Protein AF-A0A818ZR75-F1 (afdb_monomer_lite)

Secondary structure (DSSP, 8-state):
--GGGSS---HHHHHHHS--GGG-HHHHHHHHHS-------GGGTSTTTT-S-HHHHTSHHHHHHHHHHHHHHHHHTSS--TTTTTTTTEE-SSS-EEEEEETTTEEEEE---SSS----PPTT--HHHHHHHHSTTSTTTHHHHHHHHHHHHHHHHHHT-------SSTTS------

Radius of gyration: 19.5 Å; chains: 1; bounding box: 43×38×59 Å

Foldseek 3Di:
DDPVPPPPDPVVVVVVVPPPCVPDPVSVCCVVPPDDQDDDDCVLQPPPQQQDDPVVCVDPVNVVSVVVSQQVCCCPRVVHGPVCLVVQQFDDDQGTWHWDDDPDADIDIRDHCRRPRDHPRDPDDDPVVSLVCLACPHPVNVVVVVVVVVVVVVVCVVVVHDDAFDDPDNRDDDGDDD

Structure (mmCIF, N/CA/C/O backbone):
data_AF-A0A818ZR75-F1
#
_entry.id   AF-A0A818ZR75-F1
#
loop_
_atom_site.group_PDB
_atom_site.id
_atom_site.type_symbol
_atom_site.label_atom_id
_atom_site.label_alt_id
_atom_site.label_comp_id
_atom_site.label_asym_id
_atom_site.label_entity_id
_atom_site.label_seq_id
_atom_site.pdbx_PDB_ins_code
_atom_site.Cartn_x
_atom_site.Cartn_y
_atom_site.Cartn_z
_atom_site.occupancy
_atom_site.B_iso_or_equiv
_atom_site.auth_seq_id
_atom_site.auth_comp_id
_atom_site.auth_asym_id
_atom_site.auth_atom_id
_atom_site.pdbx_PDB_model_num
ATOM 1 N N . MET A 1 1 ? 25.429 -14.825 -33.022 1.00 47.22 1 MET A N 1
ATOM 2 C CA . MET A 1 1 ? 23.993 -14.940 -33.347 1.00 47.22 1 MET A CA 1
ATOM 3 C C . MET A 1 1 ? 23.488 -13.568 -33.772 1.00 47.22 1 MET A C 1
ATOM 5 O O . MET A 1 1 ? 23.881 -12.599 -33.122 1.00 47.22 1 MET A O 1
ATOM 9 N N . PRO A 1 2 ? 22.713 -13.460 -34.862 1.00 44.53 2 PRO A N 1
ATOM 10 C CA . PRO A 1 2 ? 22.079 -12.215 -35.293 1.00 44.53 2 PRO A CA 1
ATOM 11 C C . PRO A 1 2 ? 21.122 -11.690 -34.212 1.00 44.53 2 PRO A C 1
ATOM 13 O O . PRO A 1 2 ? 20.531 -12.472 -33.471 1.00 44.53 2 PRO A O 1
ATOM 16 N N . TRP A 1 3 ? 20.961 -10.366 -34.130 1.00 48.12 3 TRP A N 1
ATOM 17 C CA . TRP A 1 3 ? 20.116 -9.661 -33.148 1.00 48.12 3 TRP A CA 1
ATOM 18 C C . TRP A 1 3 ? 18.710 -10.278 -33.002 1.00 48.12 3 TRP A C 1
ATOM 20 O O . TRP A 1 3 ? 18.181 -10.366 -31.896 1.00 48.12 3 TRP A O 1
ATOM 30 N N . ASN A 1 4 ? 18.147 -10.767 -34.111 1.00 57.59 4 ASN A N 1
ATOM 31 C CA . ASN A 1 4 ? 16.760 -11.224 -34.226 1.00 57.59 4 ASN A CA 1
ATOM 32 C C . ASN A 1 4 ? 16.490 -12.588 -33.572 1.00 57.59 4 ASN A C 1
ATOM 34 O O . ASN A 1 4 ? 15.337 -12.914 -33.332 1.00 57.59 4 ASN A O 1
ATOM 38 N N . GLU A 1 5 ? 17.523 -13.380 -33.283 1.00 55.41 5 GLU A N 1
ATOM 39 C CA . GLU A 1 5 ? 17.366 -14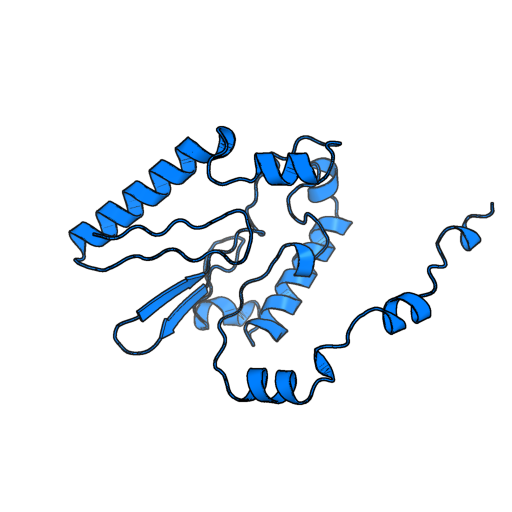.721 -32.694 1.00 55.41 5 GLU A CA 1
ATOM 40 C C . GLU A 1 5 ? 17.491 -14.715 -31.165 1.00 55.41 5 GLU A C 1
ATOM 42 O O . GLU A 1 5 ? 17.115 -15.676 -30.504 1.00 55.41 5 GLU A O 1
ATOM 47 N N . LYS A 1 6 ? 18.022 -13.636 -30.572 1.00 48.06 6 LYS A N 1
ATOM 48 C CA . LYS A 1 6 ? 18.367 -13.602 -29.140 1.00 48.06 6 LYS A CA 1
ATOM 49 C C . LYS A 1 6 ? 17.182 -13.264 -28.222 1.00 48.06 6 LYS A C 1
ATOM 51 O O . LYS A 1 6 ? 17.297 -13.433 -27.013 1.00 48.06 6 LYS A O 1
ATOM 56 N N . TRP A 1 7 ? 16.068 -12.790 -28.785 1.00 51.31 7 TRP A N 1
ATOM 57 C CA . TRP A 1 7 ? 14.927 -12.242 -28.033 1.00 51.31 7 TRP A CA 1
ATOM 58 C C . TRP A 1 7 ? 13.565 -12.809 -28.445 1.00 51.31 7 TRP A C 1
ATOM 60 O O . TRP A 1 7 ? 12.533 -12.297 -28.018 1.00 51.31 7 TRP A O 1
ATOM 70 N N . THR A 1 8 ? 13.523 -13.868 -29.254 1.00 48.56 8 THR A N 1
ATOM 71 C CA . THR A 1 8 ? 12.274 -14.594 -29.506 1.00 48.56 8 THR A CA 1
ATOM 72 C C . THR A 1 8 ? 12.016 -15.532 -28.333 1.00 48.56 8 THR A C 1
ATOM 74 O O . THR A 1 8 ? 12.339 -16.716 -28.383 1.00 48.56 8 THR A O 1
ATOM 77 N N . TYR A 1 9 ? 11.502 -14.980 -27.237 1.00 57.19 9 TYR A N 1
ATOM 78 C CA . TYR A 1 9 ? 10.927 -15.791 -26.175 1.00 57.19 9 TYR A CA 1
ATOM 79 C C . TYR A 1 9 ? 9.594 -16.351 -26.677 1.00 57.19 9 TYR A C 1
ATOM 81 O O . TYR A 1 9 ? 8.726 -15.591 -27.111 1.00 57.19 9 TYR A O 1
ATOM 89 N N . ASP A 1 10 ? 9.448 -17.675 -26.670 1.00 56.25 10 ASP A N 1
ATOM 90 C CA . ASP A 1 10 ? 8.188 -18.320 -27.022 1.00 56.25 10 ASP A CA 1
ATOM 91 C C . ASP A 1 10 ? 7.194 -18.152 -25.865 1.00 56.25 10 ASP A C 1
ATOM 93 O O . ASP A 1 10 ? 7.208 -18.885 -24.873 1.00 56.25 10 ASP A O 1
ATOM 97 N N . PHE A 1 11 ? 6.334 -17.141 -25.988 1.00 58.12 11 PHE A N 1
ATOM 98 C CA . PHE A 1 11 ? 5.298 -16.842 -25.003 1.00 58.12 11 PHE A CA 1
ATOM 99 C C . PHE A 1 11 ? 4.244 -17.952 -24.873 1.00 58.12 11 PHE A C 1
ATOM 101 O O . PHE A 1 11 ? 3.473 -17.934 -23.911 1.00 58.12 11 PHE A O 1
ATOM 108 N N . ASP A 1 12 ? 4.178 -18.917 -25.796 1.00 60.28 12 ASP A N 1
ATOM 109 C CA . ASP A 1 12 ? 3.227 -20.023 -25.683 1.00 60.28 12 ASP A CA 1
ATOM 110 C C . ASP A 1 12 ? 3.644 -21.032 -24.606 1.00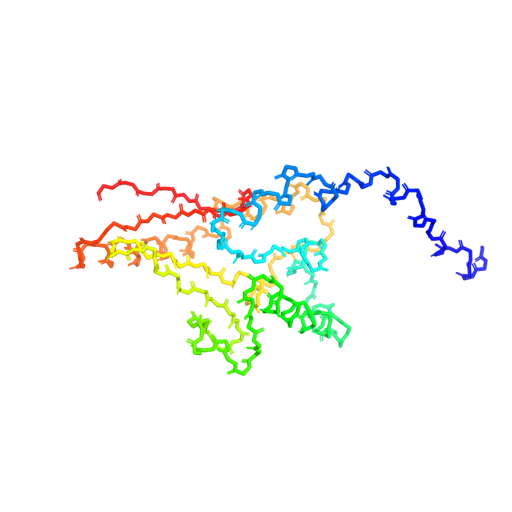 60.28 12 ASP A C 1
ATOM 112 O O . ASP A 1 12 ? 2.782 -21.665 -23.991 1.00 60.28 12 ASP A O 1
ATOM 116 N N . GLU A 1 13 ? 4.940 -21.170 -24.313 1.00 56.94 13 GLU A N 1
ATOM 117 C CA . GLU A 1 13 ? 5.414 -22.065 -23.253 1.00 56.94 13 GLU A CA 1
ATOM 118 C C . GLU A 1 13 ? 5.182 -21.478 -21.852 1.00 56.94 13 GLU A C 1
ATOM 120 O O . GLU A 1 13 ? 4.749 -22.189 -20.939 1.00 56.94 13 GLU A O 1
ATOM 125 N N . SER A 1 14 ? 5.394 -20.170 -21.680 1.00 51.66 14 SER A N 1
ATOM 126 C CA . SER A 1 14 ? 5.085 -19.462 -20.431 1.00 51.66 14 SER A CA 1
ATOM 127 C C . SER A 1 14 ? 3.582 -19.334 -20.197 1.00 51.66 14 SER A C 1
ATOM 129 O O . SER A 1 14 ? 3.134 -19.536 -19.069 1.00 51.66 14 SER A O 1
ATOM 131 N N . ARG A 1 15 ? 2.775 -19.125 -21.250 1.00 51.97 15 ARG A N 1
ATOM 132 C CA . ARG A 1 15 ? 1.305 -19.221 -21.169 1.00 51.97 15 ARG A CA 1
ATOM 133 C C . ARG A 1 15 ? 0.830 -20.595 -20.709 1.00 51.97 15 ARG A C 1
ATOM 135 O O . ARG A 1 15 ? -0.163 -20.688 -20.006 1.00 51.97 15 ARG A O 1
ATOM 142 N N . LYS A 1 16 ? 1.515 -21.680 -21.066 1.00 51.16 16 LYS A N 1
ATOM 143 C CA . LYS A 1 16 ? 1.128 -23.022 -20.595 1.00 51.16 16 LYS A CA 1
ATOM 144 C C . LYS A 1 16 ? 1.498 -23.281 -19.130 1.00 51.16 16 LYS A C 1
ATOM 146 O O . LYS A 1 16 ? 0.872 -24.136 -18.512 1.00 51.16 16 LYS A O 1
ATOM 151 N N . LYS A 1 17 ? 2.500 -22.578 -18.588 1.00 47.38 17 LYS A N 1
ATOM 152 C CA . LYS A 1 17 ? 2.975 -22.725 -17.197 1.00 47.38 17 LYS A CA 1
ATOM 153 C C . LYS A 1 17 ? 2.367 -21.726 -16.216 1.00 47.38 17 LYS A C 1
ATOM 155 O O . LYS A 1 17 ? 2.349 -22.013 -15.024 1.00 47.38 17 LYS A O 1
ATOM 160 N N . ALA A 1 18 ? 1.877 -20.582 -16.685 1.00 49.38 18 ALA A N 1
ATOM 161 C CA . ALA A 1 18 ? 1.106 -19.678 -15.848 1.00 49.38 18 ALA A CA 1
ATOM 162 C C . ALA A 1 18 ? -0.217 -20.369 -15.494 1.00 49.38 18 ALA A C 1
ATOM 164 O O . ALA A 1 18 ? -1.043 -20.626 -16.367 1.00 49.38 18 ALA A O 1
ATOM 165 N N . GLU A 1 19 ? -0.437 -20.710 -14.228 1.00 52.84 19 GLU A N 1
ATOM 166 C CA . GLU A 1 19 ? -1.782 -21.051 -13.776 1.00 52.84 19 GLU A CA 1
ATOM 167 C C . GLU A 1 19 ? -2.654 -19.805 -13.960 1.00 52.84 19 GLU A C 1
ATOM 169 O O . GLU A 1 19 ? -2.458 -18.792 -13.293 1.00 52.84 19 GLU A O 1
ATOM 174 N N . HIS A 1 20 ? -3.582 -19.853 -14.918 1.00 64.69 20 HIS A N 1
ATOM 175 C CA . HIS A 1 20 ? -4.461 -18.727 -15.223 1.00 64.69 20 HIS A CA 1
ATOM 176 C C . HIS A 1 20 ? -5.534 -18.633 -14.136 1.00 64.69 20 HIS A C 1
ATOM 178 O O . HIS A 1 20 ? -6.633 -19.195 -14.247 1.00 64.69 20 HIS A O 1
ATOM 184 N N . TRP A 1 21 ? -5.172 -17.985 -13.034 1.00 60.09 21 TRP A N 1
ATOM 185 C CA . TRP A 1 21 ? -6.016 -17.752 -11.869 1.00 60.09 21 TRP A CA 1
ATOM 186 C C . TRP A 1 21 ? -7.346 -17.081 -12.253 1.00 60.09 21 TRP A C 1
ATOM 188 O O . TRP A 1 21 ? -8.380 -17.363 -11.650 1.00 60.09 21 TRP A O 1
ATOM 198 N N . GLU A 1 22 ? -7.354 -16.272 -13.311 1.00 64.19 22 GLU A N 1
ATOM 199 C CA . GLU A 1 22 ? -8.511 -15.558 -13.842 1.00 64.19 22 GLU A CA 1
ATOM 200 C C . GLU A 1 22 ? -9.576 -16.479 -14.461 1.00 64.19 22 GLU A C 1
ATOM 202 O O . GLU A 1 22 ? -10.761 -16.133 -14.481 1.00 64.19 22 GLU A O 1
ATOM 207 N N . TYR A 1 23 ? -9.190 -17.672 -14.931 1.00 69.88 23 TYR A N 1
ATOM 208 C CA . TYR A 1 23 ? -10.121 -18.655 -15.497 1.00 69.88 23 TYR A CA 1
ATOM 209 C C . TYR A 1 23 ? -10.672 -19.628 -14.454 1.00 69.88 23 TYR A C 1
ATOM 211 O O . TYR A 1 23 ? -11.562 -20.427 -14.762 1.00 69.88 23 TYR A O 1
ATOM 219 N N . ARG A 1 24 ? -10.194 -19.557 -13.207 1.00 79.12 24 ARG A N 1
ATOM 220 C CA . ARG A 1 24 ? -10.691 -20.401 -12.120 1.00 79.12 24 ARG A CA 1
ATOM 221 C C . ARG A 1 24 ? -12.060 -19.890 -11.659 1.00 79.12 24 ARG A C 1
ATOM 223 O O . ARG A 1 24 ? -12.171 -18.745 -11.204 1.00 79.12 24 ARG A O 1
ATOM 230 N N . PRO A 1 25 ? -13.126 -20.709 -11.735 1.00 86.12 25 PRO A N 1
ATOM 231 C CA . PRO A 1 25 ? -14.460 -20.281 -11.322 1.00 86.12 25 PRO A CA 1
ATOM 232 C C . PRO A 1 25 ? -14.515 -19.897 -9.836 1.00 86.12 25 PRO A C 1
ATOM 234 O O . PRO A 1 25 ? -15.318 -19.044 -9.455 1.00 86.12 25 PRO A O 1
ATOM 237 N N . GLU A 1 26 ? -13.648 -20.479 -9.003 1.00 86.06 26 GLU A N 1
ATOM 238 C CA . GLU A 1 26 ? -13.511 -20.140 -7.587 1.00 86.06 26 GLU A CA 1
ATOM 239 C C . GLU A 1 26 ? -12.978 -18.718 -7.395 1.00 86.06 26 GLU A C 1
ATOM 241 O O . GLU A 1 26 ? -13.557 -17.959 -6.619 1.00 86.06 26 GLU A O 1
ATOM 246 N N . MET A 1 27 ? -11.941 -18.330 -8.146 1.00 81.06 27 MET A N 1
ATOM 247 C CA . MET A 1 27 ? -11.350 -16.988 -8.075 1.00 81.06 27 MET A CA 1
ATOM 248 C C . MET A 1 27 ? -12.318 -15.926 -8.580 1.00 81.06 27 MET A C 1
ATOM 250 O O . MET A 1 27 ? -12.519 -14.909 -7.920 1.00 81.06 27 MET A O 1
ATOM 254 N N . LYS A 1 28 ? -13.003 -16.193 -9.699 1.00 83.12 28 LYS A N 1
ATOM 255 C CA . LYS A 1 28 ? -14.048 -15.298 -10.212 1.00 83.12 28 LYS A CA 1
ATOM 256 C C . LYS A 1 28 ? -15.169 -15.095 -9.194 1.00 83.12 28 LYS A C 1
ATOM 258 O O . LYS A 1 28 ? -15.647 -13.976 -9.019 1.00 83.12 28 LYS A O 1
ATOM 263 N N . ARG A 1 29 ? -15.597 -16.169 -8.521 1.00 86.06 29 ARG A N 1
ATOM 264 C CA . ARG A 1 29 ? -16.607 -16.081 -7.461 1.00 86.06 29 ARG A CA 1
ATOM 265 C C . ARG A 1 29 ? -16.085 -15.259 -6.287 1.00 86.06 29 ARG A C 1
ATOM 267 O O . ARG A 1 29 ? -16.802 -14.368 -5.855 1.00 86.06 29 ARG A O 1
ATOM 274 N N . ALA A 1 30 ? -14.869 -15.530 -5.815 1.00 84.69 30 ALA A N 1
ATOM 275 C CA . ALA A 1 30 ? -14.256 -14.825 -4.693 1.00 84.69 30 ALA A CA 1
ATOM 276 C C . ALA A 1 30 ? -14.118 -13.321 -4.968 1.00 84.69 30 ALA A C 1
ATOM 278 O O . ALA A 1 30 ? -14.632 -12.523 -4.194 1.00 84.69 30 ALA A O 1
ATOM 279 N N . LEU A 1 31 ? -13.524 -12.925 -6.096 1.00 82.62 31 LEU A N 1
ATOM 280 C CA . LEU A 1 31 ? -13.373 -11.512 -6.459 1.00 82.62 31 LEU A CA 1
ATOM 281 C C . LEU A 1 31 ? -14.709 -10.788 -6.671 1.00 82.62 31 LEU A C 1
ATOM 283 O O . LEU A 1 31 ? -14.801 -9.586 -6.449 1.00 82.62 31 LEU A O 1
ATOM 287 N N . GLY A 1 32 ? -15.743 -11.504 -7.121 1.00 85.06 32 GLY A N 1
ATOM 288 C CA . GLY A 1 32 ? -17.072 -10.931 -7.329 1.00 85.06 32 GLY A CA 1
ATOM 289 C C . GLY A 1 32 ? -17.927 -10.835 -6.062 1.00 85.06 32 GLY A C 1
ATOM 290 O O . GLY A 1 32 ? -18.910 -10.096 -6.063 1.00 85.06 32 GLY A O 1
ATOM 291 N N . SER A 1 33 ? -17.604 -11.588 -5.004 1.00 89.31 33 SER A N 1
ATOM 292 C CA . SER A 1 33 ? -18.427 -11.668 -3.788 1.00 89.31 33 SER A CA 1
ATOM 293 C C . SER A 1 33 ? -17.739 -11.180 -2.515 1.00 89.31 33 SER A C 1
ATOM 295 O O . SER A 1 33 ? -18.430 -10.833 -1.557 1.00 89.31 33 SER A O 1
ATOM 297 N N . ILE A 1 34 ? -16.407 -11.149 -2.482 1.00 86.19 34 ILE A N 1
ATOM 298 C CA . ILE A 1 34 ? -15.622 -10.735 -1.321 1.00 86.19 34 ILE A CA 1
ATOM 299 C C . ILE A 1 34 ? -15.125 -9.307 -1.566 1.00 86.19 34 ILE A C 1
ATOM 301 O O . ILE A 1 34 ? -14.384 -9.082 -2.522 1.00 86.19 34 ILE A O 1
ATOM 305 N N . PRO A 1 35 ? -15.495 -8.328 -0.721 1.00 83.12 35 PRO A N 1
ATOM 306 C CA . PRO A 1 35 ? -14.948 -6.985 -0.838 1.00 83.12 35 PRO A CA 1
ATOM 307 C C . PRO A 1 35 ? -13.440 -7.014 -0.567 1.00 83.12 35 PRO A C 1
ATOM 309 O O . PRO A 1 35 ? -13.000 -7.479 0.485 1.00 83.12 35 PRO A O 1
ATOM 312 N N . SER A 1 36 ? -12.658 -6.491 -1.507 1.00 82.88 36 SER A N 1
ATOM 313 C CA . SER A 1 36 ? -11.199 -6.429 -1.429 1.00 82.88 36 SER A CA 1
ATOM 314 C C . SER A 1 36 ? -10.708 -4.986 -1.407 1.00 82.88 36 SER A C 1
ATOM 316 O O . SER A 1 36 ? -11.211 -4.135 -2.142 1.00 82.88 36 SER A O 1
ATOM 318 N N . ILE A 1 37 ? -9.680 -4.726 -0.604 1.00 83.38 37 ILE A N 1
ATOM 319 C CA . ILE A 1 37 ? -8.865 -3.516 -0.695 1.00 83.38 37 ILE A CA 1
ATOM 320 C C . ILE A 1 37 ? -7.529 -3.949 -1.280 1.00 83.38 37 ILE A C 1
ATOM 322 O O . ILE A 1 37 ? -6.853 -4.789 -0.694 1.00 83.38 37 ILE A O 1
ATOM 326 N N . MET A 1 38 ? -7.190 -3.392 -2.437 1.00 84.00 38 MET A N 1
ATOM 327 C CA . MET A 1 38 ? -5.955 -3.709 -3.143 1.00 84.00 38 MET A CA 1
ATOM 328 C C . MET A 1 38 ? -4.893 -2.647 -2.856 1.00 84.00 38 MET A C 1
ATOM 330 O O . MET A 1 38 ? -5.213 -1.471 -2.674 1.00 84.00 38 MET A O 1
ATOM 334 N N . MET A 1 39 ? -3.639 -3.070 -2.843 1.00 80.25 39 MET A N 1
ATOM 335 C CA . MET A 1 39 ? -2.453 -2.224 -2.915 1.00 80.25 39 MET A CA 1
ATOM 336 C C . MET A 1 39 ? -1.520 -2.848 -3.945 1.00 80.25 39 MET A C 1
ATOM 338 O O . MET A 1 39 ? -1.605 -4.054 -4.168 1.00 80.25 39 MET A O 1
ATOM 342 N N . TRP A 1 40 ? -0.676 -2.035 -4.574 1.00 79.25 40 TRP A N 1
ATOM 343 C CA . TRP A 1 40 ? 0.251 -2.563 -5.564 1.00 79.25 40 TRP A CA 1
ATOM 344 C C . TRP A 1 40 ? 1.513 -3.146 -4.939 1.00 79.25 40 TRP A C 1
ATOM 346 O O . TRP A 1 40 ? 1.981 -2.686 -3.894 1.00 79.25 40 TRP A O 1
ATOM 356 N N . ASP A 1 41 ? 2.036 -4.140 -5.627 1.00 77.62 41 ASP A N 1
ATOM 357 C CA . ASP A 1 41 ? 3.289 -4.824 -5.366 1.00 77.62 41 ASP A CA 1
ATOM 358 C C . ASP A 1 41 ? 4.326 -4.423 -6.428 1.00 77.62 41 ASP A C 1
ATOM 360 O O . ASP A 1 41 ? 3.969 -3.886 -7.480 1.00 77.62 41 ASP A O 1
ATOM 364 N N . ASP A 1 42 ? 5.620 -4.616 -6.182 1.00 71.56 42 ASP A N 1
ATOM 365 C CA . ASP A 1 42 ? 6.637 -4.325 -7.204 1.00 71.56 42 ASP A CA 1
ATOM 366 C C . ASP A 1 42 ? 6.463 -5.254 -8.408 1.00 71.56 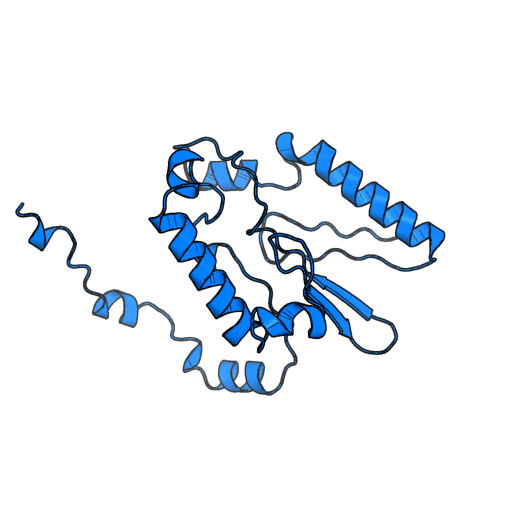42 ASP A C 1
ATOM 368 O O . ASP A 1 42 ? 6.517 -4.796 -9.555 1.00 71.56 42 ASP A O 1
ATOM 372 N N . HIS A 1 43 ? 6.102 -6.517 -8.163 1.00 77.06 43 HIS A N 1
ATOM 373 C CA . HIS A 1 43 ? 5.793 -7.483 -9.210 1.00 77.06 43 HIS A CA 1
ATOM 374 C C . HIS A 1 43 ? 4.549 -7.120 -10.047 1.00 77.06 43 HIS A C 1
ATOM 376 O O . HIS A 1 43 ? 4.396 -7.660 -11.145 1.00 77.06 43 HIS A O 1
ATOM 382 N N . ASP A 1 44 ? 3.701 -6.173 -9.615 1.00 75.88 44 ASP A N 1
ATOM 383 C CA . ASP A 1 44 ? 2.631 -5.615 -10.464 1.00 75.88 44 ASP A CA 1
ATOM 384 C C . ASP A 1 44 ? 3.179 -4.708 -11.586 1.00 75.88 44 ASP A C 1
ATOM 386 O O . ASP A 1 44 ? 2.471 -4.407 -12.552 1.00 75.88 44 ASP A O 1
ATOM 390 N N . ILE A 1 45 ? 4.424 -4.239 -11.458 1.00 80.12 45 ILE A N 1
ATOM 391 C CA . ILE A 1 45 ? 5.097 -3.342 -12.404 1.00 80.12 45 ILE A CA 1
ATOM 392 C C . ILE A 1 45 ? 6.182 -4.117 -13.162 1.00 80.12 45 ILE A C 1
ATOM 394 O O . ILE A 1 45 ? 6.109 -4.270 -14.384 1.00 80.12 45 ILE A O 1
ATOM 398 N N . PHE A 1 46 ? 7.197 -4.578 -12.432 1.00 75.75 46 PHE A N 1
ATOM 399 C CA . PHE A 1 46 ? 8.282 -5.464 -12.846 1.00 75.75 46 PHE A CA 1
ATOM 400 C C . PHE A 1 46 ? 9.073 -5.863 -11.594 1.00 75.75 46 PHE A C 1
ATOM 402 O O . PHE A 1 46 ? 9.129 -5.113 -10.629 1.00 75.75 46 PHE A O 1
ATOM 409 N N . ASP A 1 47 ? 9.709 -7.029 -11.630 1.00 71.50 47 ASP A N 1
ATOM 410 C CA . ASP A 1 47 ? 10.491 -7.554 -10.505 1.00 71.50 47 ASP A CA 1
ATOM 411 C C . ASP A 1 47 ? 11.489 -6.514 -9.954 1.00 71.50 47 ASP A C 1
ATOM 413 O O . ASP A 1 47 ? 12.228 -5.884 -10.729 1.00 71.50 47 ASP A O 1
ATOM 417 N N . SER A 1 48 ? 11.466 -6.307 -8.634 1.00 69.06 48 SER A N 1
ATOM 418 C CA . SER A 1 48 ? 12.296 -5.338 -7.909 1.00 69.06 48 SER A CA 1
ATOM 419 C C . SER A 1 48 ? 12.066 -3.872 -8.323 1.00 69.06 48 SER A C 1
ATOM 421 O O . SER A 1 48 ? 12.993 -3.051 -8.347 1.00 69.06 48 SER A O 1
ATOM 423 N N . ALA A 1 49 ? 10.840 -3.509 -8.723 1.00 67.31 49 ALA A N 1
ATOM 424 C CA . ALA A 1 49 ? 10.464 -2.136 -9.061 1.00 67.31 49 ALA A CA 1
ATOM 425 C C . ALA A 1 49 ? 10.649 -1.166 -7.884 1.00 67.31 49 ALA A C 1
ATOM 427 O O . ALA A 1 49 ? 9.777 -1.006 -7.043 1.00 67.31 49 ALA A O 1
ATOM 428 N N . GLY A 1 50 ? 11.783 -0.463 -7.893 1.00 66.62 50 GLY A N 1
ATOM 429 C CA . GLY A 1 50 ? 12.206 0.442 -6.815 1.00 66.62 50 GLY A CA 1
ATOM 430 C C . GLY A 1 50 ? 13.688 0.264 -6.487 1.00 66.62 50 GLY A C 1
ATOM 431 O O . GLY A 1 50 ? 14.403 1.242 -6.277 1.00 66.62 50 GLY A O 1
ATOM 432 N N . SER A 1 51 ? 14.187 -0.962 -6.651 1.00 68.25 51 SER A N 1
ATOM 433 C CA . SER A 1 51 ? 15.551 -1.401 -6.337 1.00 68.25 51 SER A CA 1
ATOM 434 C C . SER A 1 51 ? 16.551 -1.212 -7.490 1.00 68.25 51 SER A C 1
ATOM 436 O O . SER A 1 51 ? 17.649 -1.770 -7.475 1.00 68.25 51 SER A O 1
ATOM 438 N N . TYR A 1 52 ? 16.224 -0.421 -8.515 1.00 70.25 52 TYR A N 1
ATOM 439 C CA . TYR A 1 52 ? 17.120 -0.148 -9.650 1.00 70.25 52 TYR A CA 1
ATOM 440 C C . TYR A 1 52 ? 17.921 1.142 -9.471 1.00 70.25 52 TYR A C 1
ATOM 442 O O . TYR A 1 52 ? 17.488 2.068 -8.794 1.00 70.25 52 TYR A O 1
ATOM 450 N N . SER A 1 53 ? 19.073 1.245 -10.148 1.00 71.25 53 SER A N 1
ATOM 451 C CA . SER A 1 53 ? 19.998 2.371 -9.951 1.00 71.25 53 SER A CA 1
ATOM 452 C C . SER A 1 53 ? 19.355 3.698 -10.269 1.00 71.25 53 SER A C 1
ATOM 454 O O . SER A 1 53 ? 18.505 3.740 -11.159 1.00 71.25 53 SER A O 1
ATOM 456 N N . PRO A 1 54 ? 19.776 4.803 -9.622 1.00 74.56 54 PRO A N 1
ATOM 457 C CA . PRO A 1 54 ? 19.173 6.098 -9.901 1.00 74.56 54 PRO A CA 1
ATOM 458 C C . PRO A 1 54 ? 19.244 6.428 -11.393 1.00 74.56 54 PRO A C 1
ATOM 460 O O . PRO A 1 54 ? 18.304 6.985 -11.940 1.00 74.56 54 PRO A O 1
ATOM 463 N N . LEU A 1 55 ? 20.308 5.997 -12.082 1.00 77.56 55 LEU A N 1
ATOM 464 C CA . LEU A 1 55 ? 20.444 6.147 -13.529 1.00 77.56 55 LEU A CA 1
ATOM 465 C C . LEU A 1 55 ? 19.344 5.407 -14.308 1.00 77.56 55 LEU A C 1
ATOM 467 O O . LEU A 1 55 ? 18.766 5.969 -15.238 1.00 77.56 55 LEU A O 1
ATOM 471 N N . LEU A 1 56 ? 1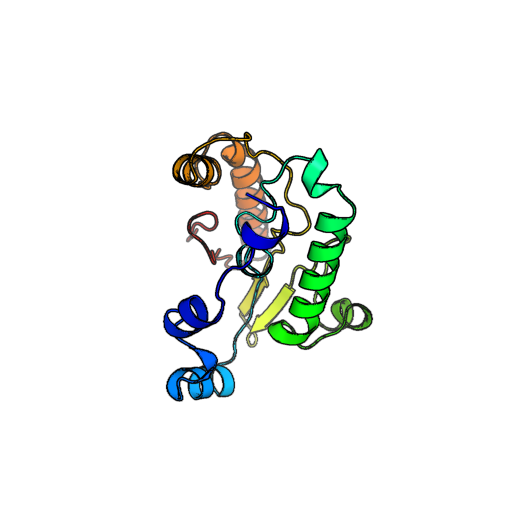9.058 4.155 -13.944 1.00 76.75 56 LEU A N 1
ATOM 472 C CA . LEU A 1 56 ? 18.038 3.352 -14.611 1.00 76.75 56 LEU A CA 1
ATOM 473 C C . LEU A 1 56 ? 16.632 3.813 -14.208 1.00 76.75 56 LEU A C 1
ATOM 475 O O . LEU A 1 56 ? 15.820 4.096 -15.086 1.00 76.75 56 LEU A O 1
ATOM 479 N N . HIS A 1 57 ? 16.374 3.992 -12.914 1.00 77.12 57 HIS A N 1
ATOM 480 C CA . HIS A 1 57 ? 15.103 4.466 -12.368 1.00 77.12 57 HIS A CA 1
ATOM 481 C C . HIS A 1 57 ? 14.723 5.853 -12.918 1.00 77.12 57 HIS A C 1
ATOM 483 O O . HIS A 1 57 ? 13.564 6.114 -13.230 1.00 77.12 57 HIS A O 1
ATOM 489 N N . GLN A 1 58 ? 15.699 6.747 -13.120 1.00 80.69 58 GLN A N 1
ATOM 490 C CA . GLN A 1 58 ? 15.450 8.075 -13.689 1.00 80.69 58 GLN A CA 1
ATOM 491 C C . GLN A 1 58 ? 15.377 8.099 -15.219 1.00 80.69 58 GLN A C 1
ATOM 493 O O . GLN A 1 58 ? 15.066 9.160 -15.781 1.00 80.69 58 GLN A O 1
ATOM 498 N N . SER A 1 59 ? 15.645 6.976 -15.889 1.00 87.12 59 SER A N 1
ATOM 499 C CA . SER A 1 59 ? 15.576 6.892 -17.344 1.00 87.12 59 SER A CA 1
ATOM 500 C C . SER A 1 59 ? 14.146 7.147 -17.851 1.00 87.12 59 SER A C 1
ATOM 502 O O . SER A 1 59 ? 13.172 6.826 -17.162 1.00 87.12 59 SER A O 1
ATOM 504 N N . PRO A 1 60 ? 13.982 7.697 -19.069 1.00 89.94 60 PRO A N 1
ATOM 505 C CA . PRO A 1 60 ? 12.656 7.951 -19.636 1.00 89.94 60 PRO A CA 1
ATOM 506 C C . PRO A 1 60 ? 11.785 6.693 -19.752 1.00 89.94 60 PRO A C 1
ATOM 508 O O . PRO A 1 60 ? 10.571 6.771 -19.598 1.00 89.94 60 PRO A O 1
ATOM 511 N N . ILE A 1 61 ? 12.407 5.534 -19.999 1.00 87.69 61 ILE A N 1
ATOM 512 C CA . ILE A 1 61 ? 11.705 4.255 -20.150 1.00 87.69 61 ILE A CA 1
ATOM 513 C C . ILE A 1 61 ? 11.109 3.814 -18.811 1.00 87.69 61 ILE A C 1
ATOM 515 O O . ILE A 1 61 ? 9.915 3.535 -18.743 1.00 87.69 61 ILE A O 1
ATOM 519 N N . MET A 1 62 ? 11.914 3.802 -17.744 1.00 84.50 62 MET A N 1
ATOM 520 C CA . MET A 1 62 ? 11.458 3.350 -16.423 1.00 84.50 62 MET A CA 1
ATOM 521 C C . MET A 1 62 ? 10.392 4.279 -15.847 1.00 84.50 62 MET A C 1
ATOM 523 O O . MET A 1 62 ? 9.364 3.808 -15.367 1.00 84.50 62 MET A O 1
ATOM 527 N N . LYS A 1 63 ? 10.574 5.598 -15.988 1.00 84.81 63 LYS A N 1
ATOM 528 C CA . LYS A 1 63 ? 9.549 6.582 -15.609 1.00 84.81 63 LYS A CA 1
ATOM 529 C C . LYS A 1 63 ? 8.239 6.362 -16.361 1.00 84.81 63 LYS A C 1
ATOM 531 O O . LYS A 1 63 ? 7.183 6.330 -15.740 1.00 84.81 63 LYS A O 1
ATOM 536 N N . GLY A 1 64 ? 8.308 6.161 -17.679 1.00 88.81 64 GLY A N 1
ATOM 537 C CA . GLY A 1 64 ? 7.124 5.902 -18.498 1.00 88.81 64 GLY A CA 1
ATOM 538 C C . GLY A 1 64 ? 6.384 4.626 -18.085 1.00 88.81 64 GLY A C 1
ATOM 539 O O . GLY A 1 64 ? 5.159 4.638 -17.983 1.00 88.81 64 GLY A O 1
ATOM 540 N N . LEU A 1 65 ? 7.113 3.543 -17.794 1.00 87.81 65 LEU A N 1
ATOM 541 C CA . LEU A 1 65 ? 6.530 2.300 -17.277 1.00 87.81 65 LEU A CA 1
ATOM 542 C C . LEU A 1 65 ? 5.828 2.524 -15.936 1.00 87.81 65 LEU A C 1
ATOM 544 O O . LEU A 1 65 ? 4.678 2.119 -15.775 1.00 87.81 65 LEU A O 1
ATOM 548 N N . PHE A 1 66 ? 6.484 3.218 -15.008 1.00 85.50 66 PHE A N 1
ATOM 549 C CA . PHE A 1 66 ? 5.938 3.495 -13.683 1.00 85.50 66 PHE A CA 1
ATOM 550 C C . PHE A 1 66 ? 4.673 4.365 -13.745 1.00 85.50 66 PHE A C 1
ATOM 552 O O . PHE A 1 66 ? 3.673 4.080 -13.085 1.00 85.50 66 PHE A O 1
ATOM 559 N N . GLU A 1 67 ? 4.665 5.391 -14.600 1.00 87.06 67 GLU A N 1
ATOM 560 C CA . GLU A 1 67 ? 3.476 6.209 -14.858 1.00 87.06 67 GLU A CA 1
ATOM 561 C C . GLU A 1 67 ? 2.316 5.385 -15.432 1.00 87.06 67 GLU A C 1
ATOM 563 O O . GLU A 1 67 ? 1.157 5.610 -15.072 1.00 87.06 67 GLU A O 1
ATOM 568 N N . MET A 1 68 ? 2.591 4.432 -16.330 1.00 90.12 68 MET A N 1
ATOM 569 C CA . MET A 1 68 ? 1.548 3.557 -16.875 1.00 90.12 68 MET A CA 1
ATOM 570 C C . MET A 1 68 ? 1.028 2.576 -15.833 1.00 90.12 68 MET A C 1
ATOM 572 O O . MET A 1 68 ? -0.188 2.418 -15.715 1.00 90.12 68 MET A O 1
ATOM 576 N N . ALA A 1 69 ? 1.913 1.973 -15.042 1.00 89.25 69 ALA A N 1
ATOM 577 C CA . ALA A 1 69 ? 1.527 1.075 -13.965 1.00 89.25 69 ALA A CA 1
ATOM 578 C C . ALA A 1 69 ? 0.633 1.779 -12.939 1.00 89.25 69 ALA A C 1
ATOM 580 O O . ALA A 1 69 ? -0.412 1.244 -12.575 1.00 89.25 69 ALA A O 1
ATOM 581 N N . GLN A 1 70 ? 0.946 3.026 -12.567 1.00 87.38 70 GLN A N 1
ATOM 582 C CA . GLN A 1 70 ? 0.069 3.835 -11.716 1.00 87.38 70 GLN A CA 1
ATOM 583 C C . GLN A 1 70 ? -1.327 4.021 -12.322 1.00 87.38 70 GLN A C 1
ATOM 585 O O . GLN A 1 70 ? -2.330 3.856 -11.628 1.00 87.38 70 GLN A O 1
ATOM 590 N N . LYS A 1 71 ? -1.428 4.328 -13.621 1.00 90.25 71 LYS A N 1
ATOM 591 C CA . LYS A 1 71 ? -2.733 4.485 -14.292 1.00 90.25 71 LYS A CA 1
ATOM 592 C C . LYS A 1 71 ? -3.523 3.175 -14.321 1.00 90.25 71 LYS A C 1
ATOM 594 O O . LYS A 1 71 ? -4.720 3.187 -14.043 1.00 90.25 71 LYS A O 1
ATOM 599 N N . ILE A 1 72 ? -2.862 2.059 -14.625 1.00 91.06 72 ILE A N 1
ATOM 600 C CA . ILE A 1 72 ? -3.463 0.717 -14.647 1.00 91.06 72 ILE A CA 1
ATOM 601 C C . ILE A 1 72 ? -3.932 0.327 -13.242 1.00 91.06 72 ILE A C 1
ATOM 603 O O . ILE A 1 72 ? -5.073 -0.102 -13.083 1.00 91.06 72 ILE A O 1
ATOM 607 N N . ARG A 1 73 ? -3.118 0.558 -12.207 1.00 89.75 73 ARG A N 1
ATOM 608 C CA . ARG A 1 73 ? -3.489 0.353 -10.801 1.00 89.75 73 ARG A CA 1
ATOM 609 C C . ARG A 1 73 ? -4.742 1.143 -10.438 1.00 89.75 73 ARG A C 1
ATOM 611 O O . ARG A 1 73 ? -5.697 0.577 -9.907 1.00 89.75 73 ARG A O 1
ATOM 618 N N . LEU A 1 74 ? -4.761 2.446 -10.725 1.00 91.12 74 LEU A N 1
ATOM 619 C CA . LEU A 1 74 ? -5.923 3.284 -10.427 1.00 91.12 74 LEU A CA 1
ATOM 620 C C . LEU A 1 74 ? -7.180 2.745 -11.116 1.00 91.12 74 LEU A C 1
ATOM 622 O O . LEU A 1 74 ? -8.222 2.651 -10.471 1.00 91.12 74 LEU A O 1
ATOM 626 N N . LEU A 1 75 ? -7.067 2.317 -12.374 1.00 92.50 75 LEU A N 1
ATOM 627 C CA . LEU A 1 75 ? -8.194 1.804 -13.144 1.00 92.50 75 LEU A CA 1
ATOM 628 C C . LEU A 1 75 ? -8.695 0.441 -12.648 1.00 92.50 75 LEU A C 1
ATOM 630 O O . LEU A 1 75 ? -9.890 0.287 -12.414 1.00 92.50 75 LEU A O 1
ATOM 634 N N . PHE A 1 76 ? -7.813 -0.547 -12.499 1.00 88.19 76 PHE A N 1
ATOM 635 C CA . PHE A 1 76 ? -8.214 -1.939 -12.271 1.00 88.19 76 PHE A CA 1
ATOM 636 C C . PHE A 1 76 ? -8.256 -2.334 -10.796 1.00 88.19 76 PHE A C 1
ATOM 638 O O . PHE A 1 76 ? -9.130 -3.098 -10.397 1.00 88.19 76 PHE A O 1
ATOM 645 N N . GLN A 1 77 ? -7.346 -1.815 -9.970 1.00 87.19 77 GLN A N 1
ATOM 646 C CA . GLN A 1 77 ? -7.319 -2.136 -8.541 1.00 87.19 77 GLN A CA 1
ATOM 647 C C . GLN A 1 77 ? -8.224 -1.190 -7.739 1.00 87.19 77 GLN A C 1
ATOM 649 O O . GLN A 1 77 ? -8.958 -1.625 -6.852 1.00 87.19 77 GLN A O 1
ATOM 654 N N . HIS A 1 78 ? -8.216 0.106 -8.069 1.00 89.25 78 HIS A N 1
ATOM 655 C CA . HIS A 1 78 ? -8.959 1.129 -7.321 1.00 89.25 78 HIS A CA 1
ATOM 656 C C . HIS A 1 78 ? -10.217 1.652 -8.026 1.00 89.25 78 HIS A C 1
ATOM 658 O O . HIS A 1 78 ? -10.945 2.446 -7.428 1.00 89.25 78 HIS A O 1
ATOM 664 N N . HIS A 1 79 ? -10.501 1.207 -9.255 1.00 90.88 79 HIS A N 1
ATOM 665 C CA . HIS A 1 79 ? -11.690 1.599 -10.020 1.00 90.88 79 HIS A CA 1
ATOM 666 C C . HIS A 1 79 ? -11.882 3.126 -10.095 1.00 90.88 79 HIS A C 1
ATOM 668 O O . HIS A 1 79 ? -12.984 3.657 -9.949 1.00 90.88 79 HIS A O 1
ATOM 674 N N . THR A 1 80 ? -10.779 3.848 -10.298 1.00 93.00 80 THR A N 1
ATOM 675 C CA . THR A 1 80 ? -10.714 5.309 -10.341 1.00 93.00 80 THR A CA 1
ATOM 676 C C . THR A 1 80 ? -9.845 5.805 -11.496 1.00 93.00 80 THR A C 1
ATOM 678 O O . THR A 1 80 ? -9.236 5.030 -12.230 1.00 93.00 80 THR A O 1
ATOM 681 N N . THR A 1 81 ? -9.784 7.123 -11.660 1.00 93.44 81 THR A N 1
ATOM 682 C CA . THR A 1 81 ? -8.871 7.805 -12.579 1.00 93.44 81 THR A CA 1
ATOM 683 C C . THR A 1 81 ? -7.944 8.739 -11.797 1.00 93.44 81 THR A C 1
ATOM 685 O O . THR A 1 81 ? -8.264 9.082 -10.653 1.00 93.44 81 THR A O 1
ATOM 688 N N . PRO A 1 82 ? -6.811 9.180 -12.376 1.00 90.62 82 PRO A N 1
ATOM 689 C CA . PRO A 1 82 ? -5.916 10.141 -11.725 1.00 90.62 82 PRO A CA 1
ATOM 690 C C . PRO A 1 82 ? -6.629 11.409 -11.233 1.00 90.62 82 PRO A C 1
ATOM 692 O O . PRO A 1 82 ? -6.339 11.911 -10.151 1.00 90.62 82 PRO A O 1
ATOM 695 N N . GLU A 1 83 ? -7.618 11.890 -11.985 1.00 92.12 83 GLU A N 1
ATOM 696 C CA . GLU A 1 83 ? -8.375 13.105 -11.670 1.00 92.12 83 GLU A CA 1
ATOM 697 C C . GLU A 1 83 ? -9.305 12.894 -10.467 1.00 92.12 83 GLU A C 1
ATOM 699 O O . GLU A 1 83 ? -9.438 13.774 -9.620 1.00 92.12 83 GLU A O 1
ATOM 704 N N . LYS A 1 84 ? -9.917 11.708 -10.361 1.00 93.62 84 LYS A N 1
ATOM 705 C CA . LYS A 1 84 ? -10.859 11.357 -9.285 1.00 93.62 84 LYS A CA 1
ATOM 706 C C . LYS A 1 84 ? -10.194 10.744 -8.059 1.00 93.62 84 LYS A C 1
ATOM 708 O O . LYS A 1 84 ? -10.843 10.581 -7.028 1.00 93.62 84 LYS A O 1
ATOM 713 N N . ALA A 1 85 ? -8.911 10.395 -8.135 1.00 91.25 85 ALA A N 1
ATOM 714 C CA . ALA A 1 85 ? -8.203 9.676 -7.079 1.00 91.25 85 ALA A CA 1
ATOM 715 C C . ALA A 1 85 ? -8.356 10.351 -5.702 1.00 91.25 85 ALA A C 1
ATOM 717 O O . ALA A 1 85 ? -8.649 9.679 -4.713 1.00 91.25 85 ALA A O 1
ATOM 718 N N . ARG A 1 86 ? -8.269 11.687 -5.648 1.00 90.31 86 ARG A N 1
ATOM 719 C CA . ARG A 1 86 ? -8.442 12.466 -4.405 1.00 90.31 86 ARG A CA 1
ATOM 720 C C . ARG A 1 86 ? -9.836 12.354 -3.814 1.00 90.31 86 ARG A C 1
ATOM 722 O O . ARG A 1 86 ? -9.982 12.161 -2.609 1.00 90.31 86 ARG A O 1
ATOM 729 N N . GLU A 1 87 ? -10.853 12.440 -4.662 1.00 91.56 87 GLU A N 1
ATOM 730 C CA . GLU A 1 87 ? -12.254 12.283 -4.263 1.00 91.56 87 GLU A CA 1
ATOM 731 C C . GLU A 1 87 ? -12.512 10.866 -3.735 1.00 91.56 87 GLU A C 1
ATOM 733 O O . GLU A 1 87 ? -13.270 10.665 -2.786 1.00 91.56 87 GLU A O 1
ATOM 738 N N . HIS A 1 88 ? -11.808 9.882 -4.296 1.00 91.19 88 HIS A N 1
ATOM 739 C CA . HIS A 1 88 ? -11.860 8.480 -3.894 1.00 91.19 88 HIS A CA 1
ATOM 740 C C . HIS A 1 88 ? -10.900 8.134 -2.737 1.00 91.19 88 HIS A C 1
ATOM 742 O O . HIS A 1 88 ? -10.599 6.963 -2.515 1.00 91.19 88 HIS A O 1
ATOM 748 N N . ARG A 1 89 ? -10.472 9.132 -1.947 1.00 88.88 89 ARG A N 1
ATOM 749 C CA . ARG A 1 89 ? -9.651 8.976 -0.727 1.00 88.88 89 ARG A CA 1
ATOM 750 C C . ARG A 1 89 ? -8.239 8.431 -0.960 1.00 88.88 89 ARG A C 1
ATOM 752 O O . ARG A 1 89 ? -7.640 7.883 -0.032 1.00 88.88 89 ARG A O 1
ATOM 759 N N . LEU A 1 90 ? -7.703 8.606 -2.165 1.00 90.81 90 LEU A N 1
ATOM 760 C CA . LEU A 1 90 ? -6.278 8.429 -2.424 1.00 90.81 90 LEU A CA 1
ATOM 761 C C . LEU A 1 90 ? -5.548 9.762 -2.205 1.00 90.81 90 LEU A C 1
ATOM 763 O O . LEU A 1 90 ? -6.054 10.822 -2.578 1.00 90.81 90 LEU A O 1
ATOM 767 N N . PHE A 1 91 ? -4.378 9.742 -1.570 1.00 88.00 91 PHE A N 1
ATOM 768 C CA . PHE A 1 91 ? -3.637 10.948 -1.191 1.00 88.00 91 PHE A CA 1
ATOM 769 C C . PHE A 1 91 ? -2.100 10.770 -1.251 1.00 88.00 91 PHE A C 1
ATOM 771 O O . PHE A 1 91 ? -1.624 9.681 -1.534 1.00 88.00 91 PHE A O 1
ATOM 778 N N . SER A 1 92 ? -1.338 11.831 -0.935 1.00 83.38 92 SER A N 1
ATOM 779 C CA . SER A 1 92 ? 0.123 12.064 -1.156 1.00 83.38 92 SER A CA 1
ATOM 780 C C . SER A 1 92 ? 0.425 12.976 -2.344 1.00 83.38 92 SER A C 1
ATOM 782 O O . SER A 1 92 ? -0.464 13.225 -3.131 1.00 83.38 92 SER A O 1
ATOM 784 N N . TYR A 1 93 ? 1.609 13.577 -2.460 1.00 75.44 93 TYR A N 1
ATOM 785 C CA . TYR A 1 93 ? 1.931 14.481 -3.576 1.00 75.44 93 TYR A CA 1
ATOM 786 C C . TYR A 1 93 ? 2.277 13.704 -4.851 1.00 75.44 93 TYR A C 1
ATOM 788 O O . TYR A 1 93 ? 1.677 13.960 -5.893 1.00 75.44 93 TYR A O 1
ATOM 796 N N . GLN A 1 94 ? 3.198 12.742 -4.745 1.00 73.56 94 GLN A N 1
ATOM 797 C CA . GLN A 1 94 ? 3.640 11.912 -5.868 1.00 73.56 94 GLN A CA 1
ATOM 798 C C . GLN A 1 94 ? 2.938 10.553 -5.893 1.00 73.56 94 GLN A C 1
ATOM 800 O O . GLN A 1 94 ? 2.626 10.079 -6.979 1.00 73.56 94 GLN A O 1
ATOM 805 N N . GLY A 1 95 ? 2.639 9.968 -4.728 1.00 80.19 95 GLY A N 1
ATOM 806 C CA . GLY A 1 95 ? 1.973 8.667 -4.613 1.00 80.19 95 GLY A CA 1
ATOM 807 C C . GLY A 1 95 ? 0.458 8.706 -4.394 1.00 80.19 95 GLY A C 1
ATOM 808 O O . GLY A 1 95 ? -0.177 9.762 -4.302 1.00 80.19 95 GLY A O 1
ATOM 809 N N . HIS A 1 96 ? -0.106 7.507 -4.260 1.00 86.50 96 HIS A N 1
ATOM 810 C CA . HIS A 1 96 ? -1.525 7.256 -4.024 1.00 86.50 96 HIS A CA 1
ATOM 811 C C . HIS A 1 96 ? -1.727 6.331 -2.807 1.00 86.50 96 HIS A C 1
ATOM 813 O O . HIS A 1 96 ? -2.124 5.169 -2.939 1.00 86.50 96 HIS A O 1
ATOM 819 N N . ASN A 1 97 ? -1.466 6.864 -1.608 1.00 87.31 97 ASN A N 1
ATOM 820 C CA . ASN A 1 97 ? -1.854 6.248 -0.334 1.00 87.31 97 ASN A CA 1
ATOM 821 C C . ASN A 1 97 ? -3.383 6.153 -0.263 1.00 87.31 97 ASN A C 1
ATOM 823 O O . ASN A 1 97 ? -4.056 7.132 -0.573 1.00 87.31 97 ASN A O 1
ATOM 827 N N . LEU A 1 98 ? -3.949 5.032 0.177 1.00 88.69 98 LEU A N 1
ATOM 828 C CA . LEU A 1 98 ? -5.398 4.828 0.256 1.00 88.69 98 LEU A CA 1
ATOM 829 C C . LEU A 1 98 ? -5.889 4.859 1.703 1.00 88.69 98 LEU A C 1
ATOM 831 O O . LEU A 1 98 ? -5.368 4.146 2.558 1.00 88.69 98 LEU A O 1
ATOM 835 N N . LEU A 1 99 ? -6.971 5.601 1.950 1.00 89.50 99 LEU A N 1
ATOM 836 C CA . LEU A 1 99 ? -7.708 5.556 3.211 1.00 89.50 99 LEU A CA 1
ATOM 837 C C . LEU A 1 99 ? -9.101 4.922 3.036 1.00 89.50 99 LEU A C 1
ATOM 839 O O . LEU A 1 99 ? -10.039 5.547 2.531 1.00 89.50 99 LEU A O 1
ATOM 843 N N . ALA A 1 100 ? -9.266 3.686 3.505 1.00 87.75 100 ALA A N 1
ATOM 844 C CA . ALA A 1 100 ? -10.494 2.905 3.378 1.00 87.75 100 ALA A CA 1
ATOM 845 C C . ALA A 1 100 ? -11.195 2.713 4.732 1.00 87.75 100 ALA A C 1
ATOM 847 O O . ALA A 1 100 ? -10.678 2.075 5.645 1.00 87.75 100 ALA A O 1
ATOM 848 N N . ARG A 1 101 ? -12.417 3.240 4.869 1.00 88.12 101 ARG A N 1
ATOM 849 C CA . ARG A 1 101 ? -13.246 3.050 6.069 1.00 88.12 101 ARG A CA 1
ATOM 850 C C . ARG A 1 101 ? -14.140 1.820 5.904 1.00 88.12 101 ARG A C 1
ATOM 852 O O . ARG A 1 101 ? -15.012 1.821 5.037 1.00 88.12 101 ARG A O 1
ATOM 859 N N . CYS A 1 102 ? -13.963 0.825 6.765 1.00 87.31 102 CYS A N 1
ATOM 860 C CA . CYS A 1 102 ? -14.721 -0.423 6.785 1.00 87.31 102 CYS A CA 1
ATOM 861 C C . CYS A 1 102 ? -15.700 -0.424 7.969 1.00 87.31 102 CYS A C 1
ATOM 863 O O . CYS A 1 102 ? -15.346 -0.736 9.103 1.00 87.31 102 CYS A O 1
ATOM 865 N N . GLY A 1 103 ? -16.954 -0.047 7.724 1.00 87.12 103 GLY A N 1
ATOM 866 C CA . GLY A 1 103 ? -17.929 0.121 8.806 1.00 87.12 103 GLY A CA 1
ATOM 867 C C . GLY A 1 103 ? -17.600 1.308 9.731 1.00 87.12 103 GLY A C 1
ATOM 868 O O . GLY A 1 103 ? -16.845 2.202 9.347 1.00 87.12 103 GLY A O 1
ATOM 869 N N . PRO A 1 104 ? -18.199 1.376 10.932 1.00 86.69 104 PRO A N 1
ATOM 870 C CA . PRO A 1 104 ? -18.064 2.541 11.810 1.00 86.69 104 PRO A CA 1
ATOM 871 C C . PRO A 1 104 ? -16.725 2.609 12.558 1.00 86.69 104 PRO A C 1
ATOM 873 O O . PRO A 1 104 ? -16.303 3.700 12.925 1.00 86.69 104 PRO A O 1
ATOM 876 N N . ASN A 1 105 ? -16.054 1.468 12.761 1.00 86.81 105 ASN A N 1
ATOM 877 C CA . ASN A 1 105 ? -14.967 1.343 13.742 1.00 86.81 105 ASN A CA 1
ATOM 878 C C . ASN A 1 105 ? -13.628 0.876 13.152 1.00 86.81 105 ASN A C 1
ATOM 880 O O . ASN A 1 105 ? -12.676 0.688 13.905 1.00 86.81 105 ASN A O 1
ATOM 884 N N . LEU A 1 106 ? -13.543 0.649 11.838 1.00 86.94 106 LEU A N 1
ATOM 885 C CA . LEU A 1 106 ? -12.309 0.210 11.191 1.00 86.94 106 LEU A CA 1
ATOM 886 C C . LEU A 1 106 ? -11.920 1.183 10.080 1.00 86.94 106 LEU A C 1
ATOM 888 O O . LEU A 1 106 ? -12.697 1.475 9.170 1.00 86.94 106 LEU A O 1
ATOM 892 N N . LEU A 1 107 ? -10.687 1.668 10.167 1.00 89.69 107 LEU A N 1
ATOM 893 C CA . LEU A 1 107 ? -10.033 2.480 9.157 1.00 89.69 107 LEU A CA 1
ATOM 894 C C . LEU A 1 107 ? -8.762 1.754 8.735 1.00 89.69 107 LEU A C 1
ATOM 896 O O . LEU A 1 107 ? -7.948 1.388 9.578 1.00 89.69 107 LEU A O 1
ATOM 900 N N . ILE A 1 108 ? -8.621 1.537 7.438 1.00 88.25 108 ILE A N 1
ATOM 901 C CA . ILE A 1 108 ? -7.456 0.920 6.825 1.00 88.25 108 ILE A CA 1
ATOM 902 C C . ILE A 1 108 ? -6.717 2.020 6.079 1.00 88.25 108 ILE A C 1
ATOM 904 O O . ILE A 1 108 ? -7.301 2.718 5.249 1.00 88.25 108 ILE A O 1
ATOM 908 N N . LEU A 1 109 ? -5.438 2.171 6.397 1.00 87.50 109 LEU A N 1
ATOM 909 C CA . LEU A 1 109 ? -4.501 2.985 5.644 1.00 87.50 109 LEU A CA 1
ATOM 910 C C . LEU A 1 109 ? -3.589 2.028 4.878 1.00 87.50 109 LEU A C 1
ATOM 912 O O . LEU A 1 109 ? -2.848 1.275 5.503 1.00 87.50 109 LEU A O 1
ATOM 916 N N . ALA A 1 110 ? -3.655 2.055 3.551 1.00 85.94 110 ALA A N 1
ATOM 917 C CA . ALA A 1 110 ? -2.700 1.361 2.697 1.00 85.94 110 ALA A CA 1
ATOM 918 C C . ALA A 1 110 ? -1.702 2.388 2.159 1.00 85.94 110 ALA A C 1
ATOM 920 O O . ALA A 1 110 ? -2.086 3.322 1.448 1.00 85.94 110 ALA A O 1
ATOM 921 N N . ALA A 1 111 ? -0.440 2.241 2.556 1.00 82.19 111 ALA A N 1
ATOM 922 C CA . ALA A 1 111 ? 0.629 3.131 2.135 1.00 82.19 111 ALA A CA 1
ATOM 923 C C . ALA A 1 111 ? 1.156 2.730 0.750 1.00 82.19 111 ALA A C 1
ATOM 925 O O . ALA A 1 111 ? 1.264 1.550 0.425 1.00 82.19 111 ALA A O 1
ATOM 926 N N . ASP A 1 112 ? 1.472 3.725 -0.064 1.00 79.56 112 ASP A N 1
ATOM 927 C CA . ASP A 1 112 ? 2.123 3.579 -1.351 1.00 79.56 112 ASP A CA 1
ATOM 928 C C . ASP A 1 112 ? 3.639 3.550 -1.149 1.00 79.56 112 ASP A C 1
ATOM 930 O O . ASP A 1 112 ? 4.285 4.593 -1.062 1.00 79.56 112 ASP A O 1
ATOM 934 N N . GLY A 1 113 ? 4.182 2.337 -1.057 1.00 73.25 113 GLY A N 1
ATOM 935 C CA . GLY A 1 113 ? 5.614 2.121 -0.882 1.00 73.25 113 GLY A CA 1
ATOM 936 C C . GLY A 1 113 ? 6.441 2.273 -2.158 1.00 73.25 113 GLY A C 1
ATOM 937 O O . GLY A 1 113 ? 7.646 2.454 -2.044 1.00 73.25 113 GLY A O 1
ATOM 938 N N . GLN A 1 114 ? 5.836 2.230 -3.352 1.00 73.00 114 GLN A N 1
ATOM 939 C CA . GLN A 1 114 ? 6.612 2.172 -4.599 1.00 73.00 114 GLN A CA 1
ATOM 940 C C . GLN A 1 114 ? 6.869 3.545 -5.207 1.00 73.00 114 GLN A C 1
ATOM 942 O O . GLN A 1 114 ? 7.885 3.743 -5.867 1.00 73.00 114 GLN A O 1
ATOM 947 N N . THR A 1 115 ? 5.971 4.517 -5.008 1.00 66.25 115 THR A N 1
ATOM 948 C CA . THR A 1 115 ? 6.131 5.831 -5.658 1.00 66.25 115 THR A CA 1
ATOM 949 C C . THR A 1 115 ? 7.260 6.672 -5.058 1.00 66.25 115 THR A C 1
ATOM 951 O O . THR A 1 115 ? 7.821 7.526 -5.742 1.00 66.25 115 THR A O 1
ATOM 954 N N . GLU A 1 116 ? 7.602 6.444 -3.790 1.00 57.78 116 GLU A N 1
ATOM 955 C CA . GLU A 1 116 ? 8.566 7.266 -3.043 1.00 57.78 116 GLU A CA 1
ATOM 956 C C . GLU A 1 116 ? 9.812 6.478 -2.596 1.00 57.78 116 GLU A C 1
ATOM 958 O O . GLU A 1 116 ? 10.641 7.012 -1.857 1.00 57.78 116 GLU A O 1
ATOM 963 N N . GLN A 1 117 ? 9.975 5.228 -3.048 1.00 57.84 117 GLN A N 1
ATOM 964 C CA . GLN A 1 117 ? 11.077 4.370 -2.615 1.00 57.84 117 GLN A CA 1
ATOM 965 C C . GLN A 1 117 ? 12.438 4.961 -3.007 1.00 57.84 117 GLN A C 1
ATOM 967 O O . GLN A 1 117 ? 12.725 5.237 -4.176 1.00 57.84 117 GLN A O 1
ATOM 972 N N . GLN A 1 118 ? 13.278 5.193 -1.995 1.00 51.50 118 GLN A N 1
ATOM 973 C CA . GLN A 1 118 ? 14.645 5.655 -2.188 1.00 51.50 118 GLN A CA 1
ATOM 974 C C . GLN A 1 118 ? 15.556 4.484 -2.537 1.00 51.50 118 GLN A C 1
ATOM 976 O O . GLN A 1 118 ? 15.498 3.416 -1.934 1.00 51.50 118 GLN A O 1
ATOM 981 N N . VAL A 1 119 ? 16.429 4.735 -3.507 1.00 50.44 119 VAL A N 1
ATOM 982 C CA . VAL A 1 119 ? 17.362 3.773 -4.087 1.00 50.44 119 VAL A CA 1
ATOM 983 C C . VAL A 1 119 ? 18.472 3.430 -3.087 1.00 50.44 119 VAL A C 1
ATOM 985 O O . VAL A 1 119 ? 19.564 3.990 -3.153 1.00 50.44 119 VAL A O 1
ATOM 988 N N . ASN A 1 120 ? 18.188 2.540 -2.137 1.00 48.78 120 ASN A N 1
ATOM 989 C CA . ASN A 1 120 ? 19.184 2.009 -1.199 1.00 48.78 120 ASN A CA 1
ATOM 990 C C . ASN A 1 120 ? 19.661 0.596 -1.561 1.00 48.78 120 ASN A C 1
ATOM 992 O O . ASN A 1 120 ? 20.536 0.062 -0.877 1.00 48.78 120 ASN A O 1
ATOM 996 N N . SER A 1 121 ? 19.148 0.010 -2.643 1.00 49.81 121 SER A N 1
ATOM 997 C CA . SER A 1 121 ? 19.618 -1.281 -3.128 1.00 49.81 121 SER A CA 1
ATOM 998 C C . SER A 1 121 ? 21.062 -1.166 -3.623 1.00 49.81 121 SER A C 1
ATOM 1000 O O . SER A 1 121 ? 21.443 -0.319 -4.441 1.00 49.81 121 SER A O 1
ATOM 1002 N N . ILE A 1 122 ? 21.916 -2.024 -3.080 1.00 49.91 122 ILE A N 1
ATOM 1003 C CA . ILE A 1 122 ? 23.293 -2.146 -3.536 1.00 49.91 122 ILE A CA 1
ATOM 1004 C C . ILE A 1 122 ? 23.250 -2.995 -4.818 1.00 49.91 122 ILE A C 1
ATOM 1006 O O . ILE A 1 122 ? 22.848 -4.155 -4.812 1.00 49.91 122 ILE A O 1
ATOM 1010 N N . PHE A 1 123 ? 23.652 -2.410 -5.946 1.00 50.06 123 PHE A N 1
ATOM 1011 C CA . PHE A 1 123 ? 23.603 -3.077 -7.251 1.00 50.06 123 PHE A CA 1
ATOM 1012 C C . PHE A 1 123 ? 24.445 -4.355 -7.303 1.00 50.06 123 PHE A C 1
ATOM 1014 O O . PHE A 1 123 ? 25.631 -4.334 -6.978 1.00 50.06 123 PHE A O 1
ATOM 1021 N N . GLY A 1 124 ? 23.858 -5.435 -7.831 1.00 51.81 124 GLY A N 1
ATOM 1022 C CA . GLY A 1 124 ? 24.589 -6.646 -8.226 1.00 51.81 124 GLY A CA 1
ATOM 1023 C C . GLY A 1 124 ? 24.681 -7.742 -7.165 1.00 51.81 124 GLY A C 1
ATOM 1024 O O . GLY A 1 124 ? 25.501 -8.649 -7.305 1.00 51.81 124 GLY A O 1
ATOM 1025 N N . LEU A 1 125 ? 23.860 -7.675 -6.121 1.00 55.12 125 LEU A N 1
ATOM 1026 C CA . LEU A 1 125 ? 23.753 -8.734 -5.125 1.00 55.12 125 LEU A CA 1
ATOM 1027 C C . LEU A 1 125 ? 22.743 -9.797 -5.576 1.00 55.12 125 LEU A C 1
ATOM 1029 O O . LEU A 1 125 ? 21.855 -9.534 -6.383 1.00 55.12 125 LEU A O 1
ATOM 1033 N N . SER A 1 126 ? 22.919 -11.037 -5.116 1.00 59.62 126 SER A N 1
ATOM 1034 C CA . SER A 1 126 ? 21.947 -12.108 -5.372 1.00 59.62 126 SER A CA 1
ATOM 1035 C C . SER A 1 126 ? 20.598 -11.733 -4.758 1.00 59.62 126 SER A C 1
ATOM 1037 O O . SER A 1 126 ? 20.620 -11.175 -3.665 1.00 59.62 126 SER A O 1
ATOM 1039 N N . GLY A 1 127 ? 19.466 -12.110 -5.369 1.00 60.84 127 GLY A N 1
ATOM 1040 C CA . GLY A 1 127 ? 18.121 -11.767 -4.863 1.00 60.84 127 GLY A CA 1
ATOM 1041 C C . GLY A 1 127 ? 17.937 -12.008 -3.357 1.00 60.84 127 GLY A C 1
ATOM 1042 O O . GLY A 1 127 ? 17.479 -11.132 -2.646 1.00 60.84 127 GLY A O 1
ATOM 1043 N N . THR A 1 128 ? 18.493 -13.100 -2.824 1.00 63.28 128 THR A N 1
ATOM 1044 C CA . THR A 1 128 ? 18.459 -13.417 -1.382 1.00 63.28 128 THR A CA 1
ATOM 1045 C C . THR A 1 128 ? 19.102 -12.362 -0.473 1.00 63.28 128 THR A C 1
ATOM 1047 O O . THR A 1 128 ? 18.777 -12.279 0.702 1.00 63.28 128 THR A O 1
ATOM 1050 N N . TYR A 1 129 ? 20.077 -11.603 -0.965 1.00 67.12 129 TYR A N 1
ATOM 1051 C CA . TYR A 1 129 ? 20.720 -10.549 -0.185 1.00 67.12 129 TYR A CA 1
ATOM 1052 C C . TYR A 1 129 ? 19.924 -9.244 -0.247 1.00 67.12 129 TYR A C 1
ATOM 1054 O O . TYR A 1 129 ? 19.912 -8.529 0.746 1.00 67.12 129 TYR A O 1
ATOM 1062 N N . ASP A 1 130 ? 19.251 -8.963 -1.367 1.00 66.88 130 ASP A N 1
ATOM 1063 C CA . ASP A 1 130 ? 18.297 -7.850 -1.470 1.00 66.88 130 ASP A CA 1
ATOM 1064 C C . ASP A 1 130 ? 17.146 -8.068 -0.476 1.00 66.88 130 ASP A C 1
ATOM 1066 O O . ASP A 1 130 ? 16.929 -7.234 0.396 1.00 66.88 130 ASP A O 1
ATOM 1070 N N . ASP A 1 131 ? 16.576 -9.281 -0.451 1.00 69.38 131 ASP A N 1
ATOM 1071 C CA . ASP A 1 131 ? 15.559 -9.676 0.533 1.00 69.38 131 ASP A CA 1
ATOM 1072 C C . ASP A 1 131 ? 16.042 -9.448 1.986 1.00 69.38 131 ASP A C 1
ATOM 1074 O O . ASP A 1 131 ? 15.328 -8.929 2.843 1.00 69.38 131 ASP A O 1
ATOM 1078 N N . LEU A 1 132 ? 17.291 -9.813 2.299 1.00 69.88 132 LEU A N 1
ATOM 1079 C CA . LEU A 1 132 ? 17.848 -9.623 3.645 1.00 69.88 132 LEU A CA 1
ATOM 1080 C C . LEU A 1 132 ? 18.096 -8.149 3.998 1.00 69.88 132 LEU A C 1
ATOM 1082 O O . LEU A 1 1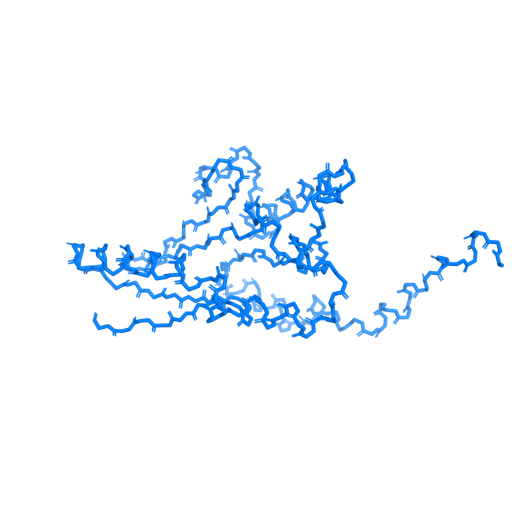32 ? 18.063 -7.802 5.183 1.00 69.88 132 LEU A O 1
ATOM 1086 N N . LEU A 1 133 ? 18.385 -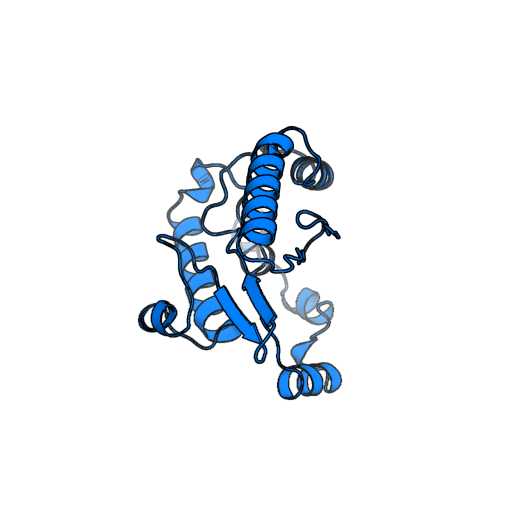7.301 3.008 1.00 68.06 133 LEU A N 1
ATOM 1087 C CA . LEU A 1 133 ? 18.533 -5.861 3.204 1.00 68.06 133 LEU A CA 1
ATOM 1088 C C . LEU A 1 133 ? 17.182 -5.186 3.442 1.00 68.06 133 LEU A C 1
ATOM 1090 O O . LEU A 1 133 ? 17.120 -4.295 4.290 1.00 68.06 133 LEU A O 1
ATOM 1094 N N . ASP A 1 134 ? 16.144 -5.643 2.745 1.00 68.19 134 ASP A N 1
ATOM 1095 C CA . ASP A 1 134 ? 14.775 -5.126 2.823 1.00 68.19 134 ASP A CA 1
ATOM 1096 C C . ASP A 1 134 ? 14.029 -5.598 4.076 1.00 68.19 134 ASP A C 1
ATOM 1098 O O . ASP A 1 134 ? 12.937 -5.126 4.398 1.00 68.19 134 ASP A O 1
ATOM 1102 N N . GLU A 1 135 ? 14.601 -6.544 4.822 1.00 72.75 135 GLU A N 1
ATOM 1103 C CA . GLU A 1 135 ? 14.059 -6.983 6.099 1.00 72.75 135 GLU A CA 1
ATOM 1104 C C . GLU A 1 135 ? 13.843 -5.776 7.033 1.00 72.75 135 GLU A C 1
ATOM 1106 O O . GLU A 1 135 ? 14.764 -5.028 7.363 1.00 72.75 135 GLU A O 1
ATOM 1111 N N . TRP A 1 136 ? 12.631 -5.627 7.573 1.00 71.62 136 TRP A N 1
ATOM 1112 C CA . TRP A 1 136 ? 12.248 -4.527 8.478 1.00 71.62 136 TRP A CA 1
ATOM 1113 C C . TRP A 1 136 ? 13.104 -4.416 9.757 1.00 71.62 136 TRP A C 1
ATOM 1115 O O . TRP A 1 136 ? 13.017 -3.456 10.535 1.00 71.62 136 TRP A O 1
ATOM 1125 N N . THR A 1 137 ? 13.891 -5.451 10.050 1.00 79.19 137 THR A N 1
ATOM 1126 C CA . THR A 1 137 ? 14.831 -5.497 11.174 1.00 79.19 137 THR A CA 1
ATOM 1127 C C . THR A 1 137 ? 16.269 -5.172 10.787 1.00 79.19 137 THR A C 1
ATOM 1129 O O . THR A 1 137 ? 17.101 -5.006 11.682 1.00 79.19 137 THR A O 1
ATOM 1132 N N . HIS A 1 138 ? 16.556 -5.014 9.497 1.00 78.44 138 HIS A N 1
ATOM 1133 C CA . HIS A 1 138 ? 17.863 -4.646 8.992 1.00 78.44 138 HIS A CA 1
ATOM 1134 C C . HIS A 1 138 ? 18.259 -3.236 9.451 1.00 78.44 138 HIS A C 1
ATOM 1136 O O . HIS A 1 138 ? 17.427 -2.336 9.598 1.00 78.44 138 HIS A O 1
ATOM 1142 N N . VAL A 1 139 ? 19.560 -3.034 9.683 1.00 77.69 139 VAL A N 1
ATOM 1143 C CA . VAL A 1 139 ? 20.113 -1.807 10.284 1.00 77.69 139 VAL A CA 1
ATOM 1144 C C . VAL A 1 139 ? 19.749 -0.538 9.508 1.00 77.69 139 VAL A C 1
ATOM 1146 O O . VAL A 1 139 ? 19.579 0.516 10.119 1.00 77.69 139 VAL A O 1
ATOM 1149 N N . ASN A 1 140 ? 19.547 -0.654 8.193 1.00 74.00 140 ASN A N 1
ATOM 1150 C CA . ASN A 1 140 ? 19.153 0.456 7.325 1.00 74.00 140 ASN A CA 1
ATOM 1151 C C . ASN A 1 140 ? 17.758 1.013 7.660 1.00 74.00 140 ASN A C 1
ATOM 1153 O O . ASN A 1 140 ? 17.517 2.196 7.443 1.00 74.00 140 ASN A O 1
ATOM 1157 N N . HIS A 1 141 ? 16.866 0.193 8.226 1.00 76.31 141 HIS A N 1
ATOM 1158 C CA . HIS A 1 141 ? 15.459 0.544 8.445 1.00 76.31 141 HIS A CA 1
ATOM 1159 C C . HIS A 1 141 ? 15.103 0.770 9.919 1.00 76.31 141 HIS A C 1
ATOM 1161 O O . HIS A 1 141 ? 14.040 1.313 10.212 1.00 76.31 141 HIS A O 1
ATOM 1167 N N . ILE A 1 142 ? 15.974 0.398 10.872 1.00 80.50 142 ILE A N 1
ATOM 1168 C CA . ILE A 1 142 ? 15.668 0.455 12.316 1.00 80.50 142 ILE A CA 1
ATOM 1169 C C . ILE A 1 142 ? 15.244 1.858 12.764 1.00 80.50 142 ILE A C 1
ATOM 1171 O O . ILE A 1 142 ? 14.266 1.983 13.502 1.00 80.50 142 ILE A O 1
ATOM 1175 N N . THR A 1 143 ? 15.968 2.900 12.348 1.00 81.19 143 THR A N 1
ATOM 1176 C CA . THR A 1 143 ? 15.679 4.281 12.764 1.00 81.19 143 THR A CA 1
ATOM 1177 C C . THR A 1 143 ? 14.320 4.735 12.243 1.00 81.19 143 THR A C 1
ATOM 1179 O O . THR A 1 143 ? 13.456 5.107 13.033 1.00 81.19 143 THR A O 1
ATOM 1182 N N . GLU A 1 144 ? 14.101 4.622 10.931 1.00 77.88 144 GLU A N 1
ATOM 1183 C CA . GLU A 1 144 ? 12.847 5.013 10.283 1.00 77.88 144 GLU A CA 1
ATOM 1184 C C . GLU A 1 144 ? 11.654 4.236 10.847 1.00 77.88 144 GLU A C 1
ATOM 1186 O O . GLU A 1 144 ? 10.648 4.825 11.248 1.00 77.88 144 GLU A O 1
ATOM 1191 N N . ARG A 1 145 ? 11.792 2.913 10.975 1.00 82.50 145 ARG A N 1
ATOM 1192 C CA . ARG A 1 145 ? 10.789 2.060 11.608 1.00 82.50 145 ARG A CA 1
ATOM 1193 C C . ARG A 1 145 ? 10.434 2.558 12.999 1.00 82.50 145 ARG A C 1
ATOM 1195 O O . ARG A 1 145 ? 9.252 2.665 13.322 1.00 82.50 145 ARG A O 1
ATOM 1202 N N . ASN A 1 146 ? 11.434 2.753 13.858 1.00 87.12 146 ASN A N 1
ATOM 1203 C CA . ASN A 1 146 ? 11.194 3.103 15.254 1.00 87.12 146 ASN A CA 1
ATOM 1204 C C . ASN A 1 146 ? 10.489 4.462 15.351 1.00 87.12 146 ASN A C 1
ATOM 1206 O O . ASN A 1 146 ? 9.552 4.599 16.137 1.00 87.12 146 ASN A O 1
ATOM 1210 N N . ASP A 1 147 ? 10.862 5.420 14.501 1.00 85.62 147 ASP A N 1
ATOM 1211 C CA . ASP A 1 147 ? 10.200 6.721 14.412 1.00 85.62 147 ASP A CA 1
ATOM 1212 C C . ASP A 1 147 ? 8.731 6.587 13.988 1.00 85.62 147 ASP A C 1
ATOM 1214 O O . ASP A 1 147 ? 7.844 7.198 14.595 1.00 85.62 147 ASP A O 1
ATOM 1218 N N . VAL A 1 148 ? 8.445 5.764 12.976 1.00 83.81 148 VAL A N 1
ATOM 1219 C CA . VAL A 1 148 ? 7.077 5.488 12.514 1.00 83.81 148 VAL A CA 1
ATOM 1220 C C . VAL A 1 148 ? 6.255 4.811 13.614 1.00 83.81 148 VAL A C 1
ATOM 1222 O O . VAL A 1 148 ? 5.148 5.264 13.925 1.00 83.81 148 VAL A O 1
ATOM 1225 N N . LEU A 1 149 ? 6.795 3.769 14.251 1.00 87.38 149 LEU A N 1
ATOM 1226 C CA . LEU A 1 149 ? 6.123 3.052 15.337 1.00 87.38 149 LEU A CA 1
ATOM 1227 C C . LEU A 1 149 ? 5.814 3.982 16.513 1.00 87.38 149 LEU A C 1
ATOM 1229 O O . LEU A 1 149 ? 4.678 3.992 16.988 1.00 87.38 149 LEU A O 1
ATOM 1233 N N . GLN A 1 150 ? 6.774 4.805 16.937 1.00 89.62 150 GLN A N 1
ATOM 1234 C CA . GLN A 1 150 ? 6.579 5.743 18.041 1.00 89.62 150 GLN A CA 1
ATOM 1235 C C . GLN A 1 150 ? 5.487 6.771 17.721 1.00 89.62 150 GLN A C 1
ATOM 1237 O O . GLN A 1 150 ? 4.638 7.062 18.564 1.00 89.62 150 GLN A O 1
ATOM 1242 N N . ARG A 1 151 ? 5.453 7.302 16.492 1.00 89.25 151 ARG A N 1
ATOM 1243 C CA . ARG A 1 151 ? 4.412 8.250 16.056 1.00 89.25 151 ARG A CA 1
ATOM 1244 C C . ARG A 1 151 ? 3.021 7.629 16.116 1.00 89.25 151 ARG A C 1
ATOM 1246 O O . ARG A 1 151 ? 2.096 8.259 16.629 1.00 89.25 151 ARG A O 1
ATOM 1253 N N . PHE A 1 152 ? 2.869 6.399 15.630 1.00 89.25 152 PHE A N 1
ATOM 1254 C CA . PHE A 1 152 ? 1.583 5.705 15.670 1.00 89.25 152 PHE A CA 1
ATOM 1255 C C . PHE A 1 152 ? 1.172 5.291 17.084 1.00 89.25 152 PHE A C 1
ATOM 1257 O O . PHE A 1 152 ? -0.014 5.364 17.399 1.00 89.25 152 PHE A O 1
ATOM 1264 N N . GLN A 1 153 ? 2.116 4.918 17.949 1.00 89.19 153 GLN A N 1
ATOM 1265 C CA . GLN A 1 153 ? 1.839 4.663 19.365 1.00 89.19 153 GLN A CA 1
ATOM 1266 C C . GLN A 1 153 ? 1.343 5.926 20.074 1.00 89.19 153 GLN A C 1
ATOM 1268 O O . GLN A 1 153 ? 0.311 5.887 20.737 1.00 89.19 153 GLN A O 1
ATOM 1273 N N . ASN A 1 154 ? 1.998 7.068 19.854 1.00 91.81 154 ASN A N 1
ATOM 1274 C CA . ASN A 1 154 ? 1.557 8.346 20.414 1.00 91.81 154 ASN A CA 1
ATOM 1275 C C . ASN A 1 154 ? 0.155 8.720 19.905 1.00 91.81 154 ASN A C 1
ATOM 1277 O O . ASN A 1 154 ? -0.706 9.139 20.677 1.00 91.81 154 ASN A O 1
ATOM 1281 N N . LEU A 1 155 ? -0.107 8.532 18.606 1.00 89.38 155 LEU A N 1
ATOM 1282 C CA . LEU A 1 155 ? -1.427 8.758 18.016 1.00 89.38 155 LEU A CA 1
ATOM 1283 C C . LEU A 1 155 ? -2.494 7.856 18.658 1.00 89.38 155 LEU A C 1
ATOM 1285 O O . LEU A 1 155 ? -3.583 8.338 18.982 1.00 89.38 155 LEU A O 1
ATOM 1289 N N . ALA A 1 156 ? -2.179 6.572 18.842 1.00 90.69 156 ALA A N 1
ATOM 1290 C CA . ALA A 1 156 ? -3.041 5.589 19.487 1.00 90.69 156 ALA A CA 1
ATOM 1291 C C . ALA A 1 156 ? -3.369 5.995 20.929 1.00 90.69 156 ALA A C 1
ATOM 1293 O O . ALA A 1 156 ? -4.535 5.980 21.325 1.00 90.69 156 ALA A O 1
ATOM 1294 N N . GLU A 1 157 ? -2.367 6.437 21.689 1.00 92.56 157 GLU A N 1
ATOM 1295 C CA . GLU A 1 157 ? -2.528 6.850 23.080 1.00 92.56 157 GLU A CA 1
ATOM 1296 C C . GLU A 1 157 ? -3.359 8.130 23.225 1.00 92.56 157 GLU A C 1
ATOM 1298 O O . GLU A 1 157 ? -4.246 8.183 24.083 1.00 92.56 157 GLU A O 1
ATOM 1303 N N . ILE A 1 158 ? -3.099 9.139 22.389 1.00 94.81 158 ILE A N 1
ATOM 1304 C CA . ILE A 1 158 ? -3.800 10.431 22.417 1.00 94.81 158 ILE A CA 1
ATOM 1305 C C . ILE A 1 158 ? -5.269 10.249 22.035 1.00 94.81 158 ILE A C 1
ATOM 1307 O O . ILE A 1 158 ? -6.156 10.763 22.712 1.00 94.81 158 ILE A O 1
ATOM 1311 N N . ASN A 1 159 ? -5.531 9.499 20.963 1.00 90.62 159 ASN A N 1
ATOM 1312 C CA . ASN A 1 159 ? -6.879 9.354 20.412 1.00 90.62 159 ASN A CA 1
ATOM 1313 C C . ASN A 1 159 ? -7.639 8.151 20.984 1.00 90.62 159 ASN A C 1
ATOM 1315 O O . ASN A 1 159 ? -8.803 7.955 20.644 1.00 90.62 159 ASN A O 1
ATOM 1319 N N . LYS A 1 160 ? -6.993 7.344 21.836 1.00 91.69 160 LYS A N 1
ATOM 1320 C CA . LYS A 1 160 ? -7.541 6.098 22.396 1.00 91.69 160 LYS A CA 1
ATOM 1321 C C . LYS A 1 160 ? -8.049 5.146 21.308 1.00 91.69 160 LYS A C 1
ATOM 1323 O O . LYS A 1 160 ? -9.102 4.526 21.442 1.00 91.69 160 LYS A O 1
ATOM 1328 N N . ILE A 1 161 ? -7.278 5.030 20.227 1.00 89.25 161 ILE A N 1
ATOM 1329 C CA . ILE A 1 161 ? -7.560 4.141 19.095 1.00 89.25 161 ILE A CA 1
ATOM 1330 C C . ILE A 1 161 ? -6.557 2.994 19.055 1.00 89.25 161 ILE A C 1
ATOM 1332 O O . ILE A 1 161 ? -5.402 3.149 19.437 1.00 89.25 161 ILE A O 1
ATOM 1336 N N . ARG A 1 162 ? -6.980 1.843 18.531 1.00 87.25 162 ARG A N 1
ATOM 1337 C CA . ARG A 1 162 ? -6.067 0.741 18.224 1.00 87.25 162 ARG A CA 1
ATOM 1338 C C . ARG A 1 162 ? -5.481 0.937 16.830 1.00 87.25 162 ARG A C 1
ATOM 1340 O O . ARG A 1 162 ? -6.230 1.034 15.862 1.00 87.25 162 ARG A O 1
ATOM 1347 N N . VAL A 1 163 ? -4.157 0.897 16.729 1.00 87.69 163 VAL A N 1
ATOM 1348 C CA . VAL A 1 163 ? -3.440 0.807 15.451 1.00 87.69 163 VAL A CA 1
ATOM 1349 C C . VAL A 1 163 ? -2.940 -0.627 15.279 1.00 87.69 163 VAL A C 1
ATOM 1351 O O . VAL A 1 163 ? -2.490 -1.264 16.228 1.00 87.69 163 VAL A O 1
ATOM 1354 N N . THR A 1 164 ? -3.080 -1.192 14.084 1.00 83.44 164 THR A N 1
ATOM 1355 C CA . THR A 1 164 ? -2.563 -2.523 13.748 1.00 83.44 164 THR A CA 1
ATOM 1356 C C . THR A 1 164 ? -1.990 -2.466 12.341 1.00 83.44 164 THR A C 1
ATOM 1358 O O . THR A 1 164 ? -2.632 -1.939 11.438 1.00 83.44 164 THR A O 1
ATOM 1361 N N . PHE A 1 165 ? -0.775 -2.979 12.189 1.00 79.31 165 PHE A N 1
ATOM 1362 C CA . PHE A 1 165 ? -0.016 -2.968 10.947 1.00 79.31 165 PHE A CA 1
ATOM 1363 C C . PHE A 1 165 ? -0.163 -4.323 10.239 1.00 79.31 165 PHE A C 1
ATOM 1365 O O . PHE A 1 165 ? -0.107 -5.360 10.903 1.00 79.31 165 PHE A O 1
ATOM 1372 N N . PHE A 1 166 ? -0.349 -4.314 8.916 1.00 73.69 166 PHE A N 1
ATOM 1373 C CA . PHE A 1 166 ? -0.463 -5.505 8.064 1.00 73.69 166 PHE A CA 1
ATOM 1374 C C . PHE A 1 166 ? 0.425 -5.348 6.822 1.00 73.69 166 PHE A C 1
ATOM 1376 O O . PHE A 1 166 ? 0.390 -4.296 6.191 1.00 73.69 166 PHE A O 1
ATOM 1383 N N . SER A 1 167 ? 1.196 -6.389 6.491 1.00 68.44 167 SER A N 1
ATOM 1384 C CA . SER A 1 167 ? 2.139 -6.417 5.360 1.00 68.44 167 SER A CA 1
ATOM 1385 C C . SER A 1 167 ? 1.560 -7.236 4.226 1.00 68.44 167 SER A C 1
ATOM 1387 O O . SER A 1 167 ? 1.000 -8.301 4.494 1.00 68.44 167 SER A O 1
ATOM 1389 N N . SER A 1 168 ? 1.767 -6.811 2.982 1.00 56.41 168 SER A N 1
ATOM 1390 C CA . SER A 1 168 ? 1.487 -7.624 1.794 1.00 56.41 168 SER A CA 1
ATOM 1391 C C . SER A 1 168 ? 2.679 -8.478 1.327 1.00 56.41 168 SER A C 1
ATOM 1393 O O . SER A 1 168 ? 2.473 -9.347 0.490 1.00 56.41 168 SER A O 1
ATOM 1395 N N . GLY A 1 169 ? 3.884 -8.303 1.896 1.00 57.38 169 GLY A N 1
ATOM 1396 C CA . GLY A 1 169 ? 5.106 -9.050 1.542 1.00 57.38 169 GLY A CA 1
ATOM 1397 C C . GLY A 1 169 ? 5.987 -9.409 2.749 1.00 57.38 169 GLY A C 1
ATOM 1398 O O . GLY A 1 169 ? 5.681 -9.023 3.882 1.00 57.38 169 GLY A O 1
ATOM 1399 N N . VAL A 1 170 ? 7.089 -10.139 2.526 1.00 44.56 170 VAL A N 1
ATOM 1400 C CA . VAL A 1 170 ? 8.033 -10.594 3.579 1.00 44.56 170 VAL A CA 1
ATOM 1401 C C . VAL A 1 170 ? 8.656 -9.421 4.362 1.00 44.56 170 VAL A C 1
ATOM 1403 O O . VAL A 1 170 ? 9.126 -9.608 5.478 1.00 44.56 170 VAL A O 1
ATOM 1406 N N . HIS A 1 171 ? 8.560 -8.195 3.832 1.00 49.72 171 HIS A N 1
ATOM 1407 C CA . HIS A 1 171 ? 9.411 -7.080 4.240 1.00 49.72 171 HIS A CA 1
ATOM 1408 C C . HIS A 1 171 ? 8.789 -6.004 5.143 1.00 49.72 171 HIS A C 1
ATOM 1410 O O . HIS A 1 171 ? 9.559 -5.247 5.715 1.00 49.72 171 HIS A O 1
ATOM 1416 N N . CYS A 1 172 ? 7.471 -5.891 5.381 1.00 49.19 172 CYS A N 1
ATOM 1417 C CA . CYS A 1 172 ? 6.956 -4.760 6.188 1.00 49.19 172 CYS A CA 1
ATOM 1418 C C . CYS A 1 172 ? 5.576 -4.974 6.836 1.00 49.19 172 CYS A C 1
ATOM 1420 O O . CYS A 1 172 ? 4.582 -4.561 6.254 1.00 49.19 172 CYS A O 1
ATOM 1422 N N . CYS A 1 173 ? 5.482 -5.514 8.063 1.00 43.00 173 CYS A N 1
ATOM 1423 C CA . CYS A 1 173 ? 4.583 -5.014 9.136 1.00 43.00 173 CYS A CA 1
ATOM 1424 C C . CYS A 1 173 ? 4.597 -5.928 10.375 1.00 43.00 173 CYS A C 1
ATOM 1426 O O . CYS A 1 173 ? 4.196 -7.090 10.326 1.00 43.00 173 CYS A O 1
ATOM 1428 N N . GLY A 1 174 ? 4.973 -5.352 11.520 1.00 40.03 174 GLY A N 1
ATOM 1429 C CA . GLY A 1 174 ? 4.879 -5.977 12.840 1.00 40.03 174 GLY A CA 1
ATOM 1430 C C . GLY A 1 174 ? 3.640 -5.523 13.619 1.00 40.03 174 GLY A C 1
ATOM 1431 O O . GLY A 1 174 ? 3.316 -4.338 13.672 1.00 40.03 174 GLY A O 1
ATOM 1432 N N . VAL A 1 175 ? 2.962 -6.472 14.267 1.00 38.19 175 VAL A N 1
ATOM 1433 C CA . VAL A 1 175 ? 1.840 -6.224 15.185 1.00 38.19 175 VAL A CA 1
ATOM 1434 C C . VAL A 1 175 ? 2.343 -5.606 16.490 1.00 38.19 175 VAL A C 1
ATOM 1436 O O . VAL A 1 175 ? 3.199 -6.173 17.162 1.00 38.19 175 VAL A O 1
ATOM 1439 N N . SER A 1 176 ? 1.734 -4.494 16.902 1.00 29.86 176 SER A N 1
ATOM 1440 C CA . SER A 1 176 ? 1.776 -4.026 18.289 1.00 29.86 176 SER A CA 1
ATOM 1441 C C . SER A 1 176 ? 0.400 -4.225 18.919 1.00 29.86 176 SER A C 1
ATOM 1443 O O . SER A 1 176 ? -0.620 -3.805 18.368 1.00 29.86 176 SER A O 1
ATOM 1445 N N . ARG A 1 177 ? 0.370 -4.884 20.074 1.00 27.52 177 ARG A N 1
ATOM 1446 C CA . ARG A 1 177 ? -0.762 -4.919 21.002 1.00 27.52 177 ARG A CA 1
ATOM 1447 C C . ARG A 1 177 ? -0.270 -4.222 22.262 1.00 27.52 177 ARG A C 1
ATOM 1449 O O . ARG A 1 177 ? 0.788 -4.622 22.717 1.00 27.52 177 ARG A O 1
ATOM 1456 N N . PHE A 1 178 ? -0.999 -3.226 22.761 1.00 37.97 178 PHE A N 1
ATOM 1457 C CA . PHE A 1 178 ? -1.487 -3.048 24.138 1.00 37.97 178 PHE A CA 1
ATOM 1458 C C . PHE A 1 178 ? -2.290 -1.748 24.191 1.00 37.97 178 PHE A C 1
ATOM 1460 O O . PHE A 1 178 ? -1.798 -0.734 23.652 1.00 37.97 178 PHE A O 1
#

Organism: NCBI:txid392033

InterPro domains:
  IPR038607 PhoD-like superfamily [G3DSA:3.60.21.70] (2-117)
  IPR043904 PhoD-like phosphatase [PF19050] (20-122)

pLDDT: mean 74.8, std 15.82, range [27.52, 94.81]

Sequence (178 aa):
MPWNEKWTYDFDESRKKAEHWEYRPEMKRALGSIPSIMMWDDHDIFDSAGSYSPLLHQSPIMKGLFEMAQKIRLLFQHHTTPEKAREHRLFSYQGHNLLARCGPNLLILAADGQTEQQVNSIFGLSGTYDDLLDEWTHVNHITERNDVLQRFQNLAEINKIRVTFFSSGVHCCGVSRF